Protein AF-A0A8S9QLR3-F1 (afdb_monomer)

pLD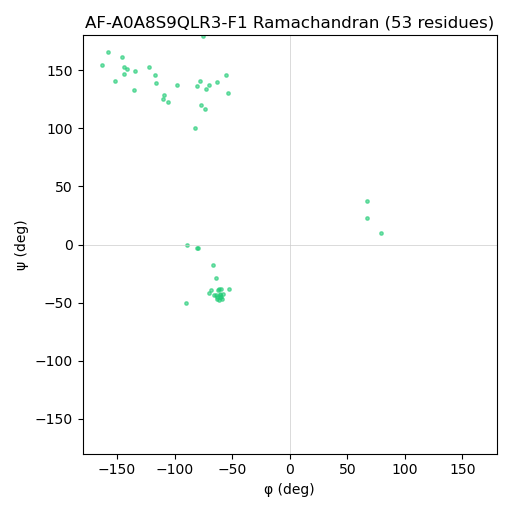DT: mean 86.59, std 10.41, range [47.25, 94.31]

Secondary structure (DSSP, 8-state):
-PPEEEEEEEEE-TT--EEEEEEEEEET---HHHHHHHHHHHHHHHHHHTTPPP-

Solvent-accessible surface area (backbone atoms only — not comparable to full-atom values): 3427 Å² total; per-residue (Å²): 133,85,59,71,40,78,32,59,33,76,43,58,51,97,86,65,48,80,74,48,70,54,70,52,77,40,78,74,54,91,40,72,70,56,42,51,54,50,19,53,52,51,41,52,50,51,40,55,76,70,64,52,76,85,129

Organism: Brassica cretica (NCBI:txid69181)

Nearest PDB structures (foldseek):
  7b5h-assembly1_AO  TM=7.102E-01  e=5.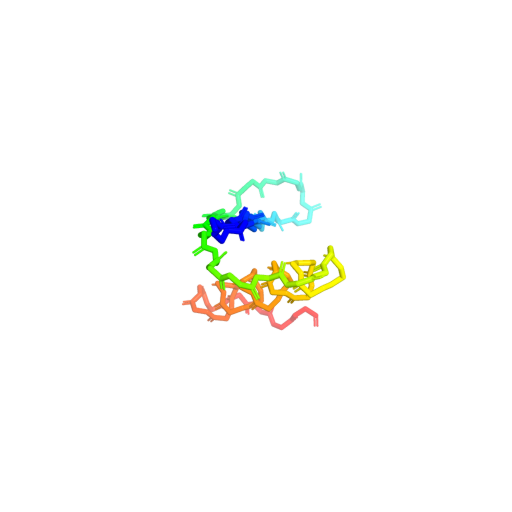815E-01  Nostoc sp. PCC 7120 = FACHB-418
  8c6j-assembly1_S  TM=4.087E-01  e=2.203E+00  Homo sapiens
  8oo0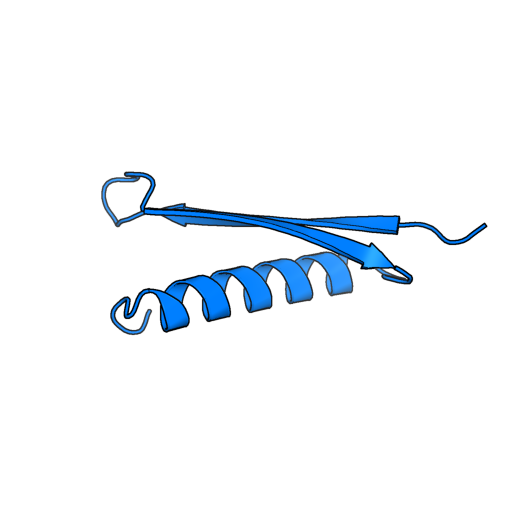-assembly1_SV  TM=3.275E-01  e=1.929E+00  Thermochaetoides thermophila
  3v05-assembly1_A  TM=3.300E-01  e=2.061E+00  Staphylococcus aureus subsp. aureus NCTC 8325

Structure (mmCIF, N/CA/C/O backbone):
data_AF-A0A8S9QLR3-F1
#
_entry.id   AF-A0A8S9QLR3-F1
#
loop_
_atom_site.group_PDB
_atom_site.id
_atom_site.type_symbol
_atom_site.label_atom_id
_atom_site.label_alt_id
_atom_site.label_comp_id
_atom_site.label_asym_id
_atom_site.label_entity_id
_atom_site.label_seq_id
_atom_site.pdbx_PDB_ins_code
_atom_site.Cartn_x
_atom_site.Cartn_y
_atom_site.Cartn_z
_atom_site.occupancy
_atom_site.B_iso_or_equiv
_atom_site.auth_seq_id
_atom_site.auth_comp_id
_atom_site.auth_asym_id
_atom_site.auth_atom_id
_atom_site.pdbx_PDB_model_num
ATOM 1 N N . MET A 1 1 ? -17.888 10.034 20.372 1.00 47.25 1 MET A N 1
ATOM 2 C CA . MET A 1 1 ? -17.216 10.846 19.334 1.00 47.25 1 MET A CA 1
ATOM 3 C C . MET A 1 1 ? -16.065 10.009 18.779 1.00 47.25 1 MET A C 1
ATOM 5 O O . MET A 1 1 ? -15.116 9.774 19.515 1.00 47.25 1 MET A O 1
ATOM 9 N N . GLY A 1 2 ? -16.195 9.430 17.580 1.00 59.69 2 GLY A N 1
ATOM 10 C CA . GLY A 1 2 ? -15.165 8.548 17.005 1.00 59.69 2 GLY A CA 1
ATOM 11 C C . GLY A 1 2 ? -13.939 9.345 16.555 1.00 59.69 2 GLY A C 1
ATOM 12 O O . GLY A 1 2 ? -14.090 10.399 15.942 1.00 59.69 2 GLY A O 1
ATOM 13 N N . GLN A 1 3 ? -12.724 8.890 16.884 1.00 63.19 3 GLN A N 1
ATOM 14 C CA . GLN A 1 3 ? -11.509 9.501 16.337 1.00 63.19 3 GLN A CA 1
ATOM 15 C C . GLN A 1 3 ? -11.308 9.031 14.894 1.00 63.19 3 GLN A C 1
ATOM 17 O O . GLN A 1 3 ? -11.127 7.841 14.639 1.00 63.19 3 GLN A O 1
ATOM 22 N N . PHE A 1 4 ? -11.289 9.979 13.962 1.00 70.06 4 PHE A N 1
ATOM 23 C CA . PHE A 1 4 ? -10.851 9.747 12.590 1.00 70.06 4 PHE A CA 1
ATOM 24 C C . PHE A 1 4 ? -9.323 9.783 12.531 1.00 70.06 4 PHE A C 1
ATOM 26 O O . PHE A 1 4 ? -8.694 10.667 13.124 1.00 70.06 4 PHE A O 1
ATOM 33 N N . LYS A 1 5 ? -8.710 8.848 11.803 1.00 81.31 5 LYS A N 1
ATOM 34 C CA . LYS A 1 5 ? -7.277 8.898 11.484 1.00 81.31 5 LYS A CA 1
ATOM 35 C C . LYS A 1 5 ? -7.102 9.031 9.980 1.00 81.31 5 LYS A C 1
ATOM 37 O O . LYS A 1 5 ? -7.812 8.398 9.198 1.00 81.31 5 LYS A O 1
ATOM 42 N N . ARG A 1 6 ? -6.150 9.873 9.582 1.00 83.88 6 ARG A N 1
ATOM 43 C CA . ARG A 1 6 ? -5.738 10.022 8.188 1.00 83.88 6 ARG A CA 1
ATOM 44 C C . ARG A 1 6 ? -4.491 9.199 7.938 1.00 83.88 6 ARG A C 1
ATOM 46 O O . ARG A 1 6 ? -3.562 9.219 8.739 1.00 83.88 6 ARG A O 1
ATOM 53 N N . VAL A 1 7 ? -4.491 8.524 6.803 1.00 90.12 7 VAL A N 1
ATOM 54 C CA . VAL A 1 7 ? -3.341 7.820 6.249 1.00 90.12 7 VAL A CA 1
ATOM 55 C C . VAL A 1 7 ? -2.995 8.477 4.921 1.00 90.12 7 VAL A C 1
ATOM 57 O O . VAL A 1 7 ? -3.881 8.964 4.213 1.00 90.12 7 VAL A O 1
ATOM 60 N N . ALA A 1 8 ? -1.714 8.525 4.593 1.00 92.19 8 ALA A N 1
ATOM 61 C CA . ALA A 1 8 ? -1.232 9.064 3.333 1.00 92.19 8 ALA A CA 1
ATOM 62 C C . ALA A 1 8 ? -0.036 8.248 2.853 1.00 92.19 8 ALA A C 1
ATOM 64 O O . ALA A 1 8 ? 0.673 7.649 3.662 1.00 92.19 8 ALA A O 1
ATOM 65 N N . TRP A 1 9 ? 0.165 8.220 1.543 1.00 93.81 9 TRP A N 1
ATOM 66 C CA . TRP A 1 9 ? 1.278 7.531 0.906 1.00 93.81 9 TRP A CA 1
ATOM 67 C C . TRP A 1 9 ? 1.796 8.346 -0.272 1.00 93.81 9 TRP A C 1
ATOM 69 O O . TRP A 1 9 ? 1.044 9.077 -0.921 1.00 93.81 9 TRP A O 1
ATOM 79 N N . ILE A 1 10 ? 3.088 8.188 -0.547 1.00 94.19 10 ILE A N 1
ATOM 80 C CA . ILE A 1 10 ? 3.794 8.802 -1.667 1.00 94.19 10 ILE A CA 1
ATOM 81 C C . ILE A 1 10 ? 4.664 7.710 -2.292 1.00 94.19 10 ILE A C 1
ATOM 83 O O . ILE A 1 10 ? 5.332 6.963 -1.580 1.00 94.19 10 ILE A O 1
ATOM 87 N N . LEU A 1 11 ? 4.622 7.605 -3.613 1.00 92.75 11 LEU A N 1
ATOM 88 C CA . LEU A 1 11 ? 5.449 6.731 -4.428 1.00 92.75 11 LEU A CA 1
ATOM 89 C C . LEU A 1 11 ? 6.426 7.602 -5.207 1.00 92.75 11 LEU A C 1
ATOM 91 O O . LEU A 1 11 ? 6.017 8.513 -5.933 1.00 92.75 11 LEU A O 1
ATOM 95 N N . THR A 1 12 ? 7.709 7.303 -5.064 1.00 93.81 12 THR A N 1
ATOM 96 C CA . THR A 1 12 ? 8.790 7.958 -5.797 1.00 93.81 12 THR A CA 1
ATOM 97 C C . THR A 1 12 ? 9.593 6.926 -6.568 1.00 93.81 12 THR A C 1
ATOM 99 O O . THR A 1 12 ? 9.654 5.762 -6.169 1.00 93.81 12 THR A O 1
ATOM 102 N N . ASP A 1 13 ? 10.217 7.340 -7.665 1.00 89.38 13 ASP A N 1
ATOM 103 C CA . ASP A 1 13 ? 11.219 6.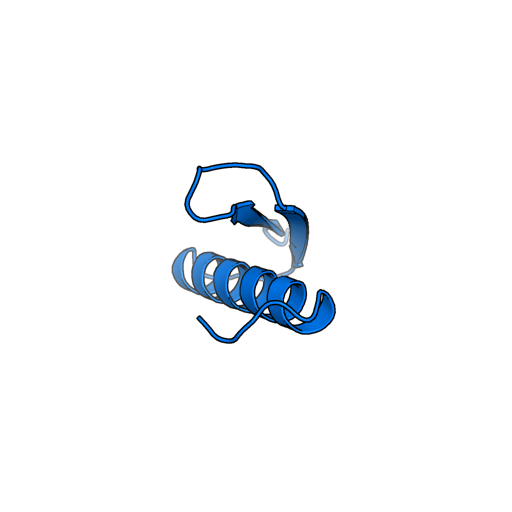512 -8.331 1.00 89.38 13 ASP A CA 1
ATOM 104 C C . ASP A 1 13 ? 12.551 6.517 -7.555 1.00 89.38 13 ASP A C 1
ATOM 106 O O . ASP A 1 13 ? 12.696 7.159 -6.509 1.00 89.38 13 ASP A O 1
ATOM 110 N N . SER A 1 14 ? 13.541 5.789 -8.072 1.00 88.00 14 SER A N 1
ATOM 111 C CA . SER A 1 14 ? 14.886 5.716 -7.491 1.00 88.00 14 SER A CA 1
ATOM 112 C C . SER A 1 14 ? 15.669 7.033 -7.561 1.00 88.00 14 SER A C 1
ATOM 114 O O . SER A 1 14 ? 16.637 7.195 -6.821 1.00 88.00 14 SER A O 1
ATOM 116 N N . ALA A 1 15 ? 15.258 7.976 -8.413 1.00 91.81 15 ALA A N 1
ATOM 117 C CA . ALA A 1 15 ? 15.814 9.324 -8.493 1.00 91.81 15 ALA A CA 1
ATOM 118 C C . ALA A 1 15 ? 15.098 10.313 -7.549 1.00 91.81 15 ALA A C 1
ATOM 120 O O . ALA A 1 15 ? 15.469 11.486 -7.492 1.00 91.81 15 ALA A O 1
ATOM 121 N N . GLY A 1 16 ? 14.088 9.854 -6.801 1.00 87.75 16 GLY A N 1
ATOM 122 C CA . GLY A 1 16 ? 13.271 10.689 -5.923 1.00 87.75 16 GLY A CA 1
ATOM 123 C C . GLY A 1 16 ? 12.192 11.487 -6.661 1.00 87.75 16 GLY A C 1
ATOM 124 O O . GLY A 1 16 ? 11.551 12.344 -6.051 1.00 87.75 16 GLY A O 1
ATOM 125 N N . SER A 1 17 ? 11.962 11.219 -7.949 1.00 91.94 17 SER A N 1
ATOM 126 C CA . SER A 1 17 ? 10.873 11.834 -8.702 1.00 91.94 17 SER A CA 1
ATOM 127 C C . SER A 1 17 ? 9.533 11.295 -8.221 1.00 91.94 17 SER A C 1
ATOM 129 O O . SER A 1 17 ? 9.364 10.097 -7.997 1.00 91.94 17 SER A O 1
ATOM 131 N N . HIS A 1 18 ? 8.558 12.185 -8.072 1.00 92.06 18 HIS A N 1
ATOM 132 C CA . HIS A 1 18 ? 7.222 11.834 -7.618 1.00 92.06 18 HIS A CA 1
ATOM 133 C C . HIS A 1 18 ? 6.436 11.104 -8.718 1.00 92.06 18 HIS A C 1
ATOM 135 O O . HIS A 1 18 ? 6.127 11.688 -9.756 1.00 92.06 18 HIS A O 1
ATOM 141 N N . ILE A 1 19 ? 6.072 9.844 -8.464 1.00 92.69 19 ILE A N 1
ATOM 142 C CA . ILE A 1 19 ? 5.266 9.020 -9.376 1.00 92.69 19 ILE A CA 1
ATOM 143 C C . ILE A 1 19 ? 3.778 9.204 -9.069 1.00 92.69 19 ILE A C 1
ATOM 145 O O . ILE A 1 19 ? 2.967 9.432 -9.967 1.00 92.69 19 ILE A O 1
ATOM 149 N N . ASN A 1 20 ? 3.396 9.067 -7.796 1.00 93.44 20 ASN A N 1
ATOM 150 C CA . ASN A 1 20 ? 2.001 9.116 -7.365 1.00 93.44 20 ASN A CA 1
ATOM 151 C C . ASN A 1 20 ? 1.891 9.342 -5.853 1.00 93.44 20 ASN A C 1
ATOM 153 O O . ASN A 1 20 ? 2.767 8.938 -5.098 1.00 93.44 20 ASN A O 1
ATOM 157 N N . GLN A 1 21 ? 0.778 9.907 -5.396 1.00 93.81 21 GLN A N 1
ATOM 158 C CA . GLN A 1 21 ? 0.462 10.026 -3.976 1.00 93.81 21 GLN A CA 1
ATOM 159 C C . GLN A 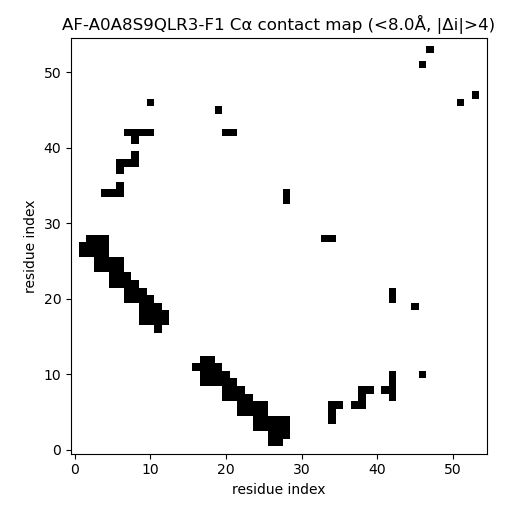1 21 ? -1.037 9.900 -3.744 1.00 93.81 21 GLN A C 1
ATOM 161 O O . GLN A 1 21 ? -1.845 10.121 -4.649 1.00 93.81 21 GLN A O 1
ATOM 166 N N . GLY A 1 22 ? -1.407 9.600 -2.505 1.00 93.88 22 GLY A N 1
ATOM 167 C CA . GLY A 1 22 ? -2.797 9.539 -2.090 1.00 93.88 22 GLY A CA 1
ATOM 168 C C . GLY A 1 22 ? -2.962 9.703 -0.588 1.00 93.88 22 GLY A C 1
ATOM 169 O O . GLY A 1 22 ? -2.008 9.629 0.187 1.00 93.88 22 GLY A O 1
ATOM 170 N N . ALA A 1 23 ? -4.201 9.947 -0.179 1.00 93.12 23 ALA A N 1
ATOM 171 C CA . ALA A 1 23 ? -4.588 9.983 1.218 1.00 93.12 23 ALA A CA 1
ATOM 172 C C . ALA A 1 23 ? -5.989 9.403 1.390 1.00 93.12 23 ALA A C 1
ATOM 174 O O . ALA A 1 23 ? -6.852 9.573 0.529 1.00 93.12 23 ALA A O 1
ATOM 175 N N . ALA A 1 24 ? -6.218 8.758 2.528 1.00 89.50 24 ALA A N 1
ATOM 176 C CA . ALA A 1 24 ? -7.518 8.241 2.920 1.00 89.50 24 ALA A CA 1
ATOM 177 C C . ALA A 1 24 ? -7.810 8.588 4.382 1.00 89.50 24 ALA A C 1
ATOM 179 O O . ALA A 1 24 ? -6.908 8.687 5.219 1.00 89.50 24 ALA A O 1
ATOM 180 N N . THR A 1 25 ? -9.089 8.768 4.693 1.00 88.69 25 THR A N 1
ATOM 181 C CA . THR A 1 25 ? -9.564 8.919 6.069 1.00 88.69 25 THR A CA 1
ATOM 182 C C . THR A 1 25 ? -10.243 7.621 6.462 1.00 88.69 25 THR A C 1
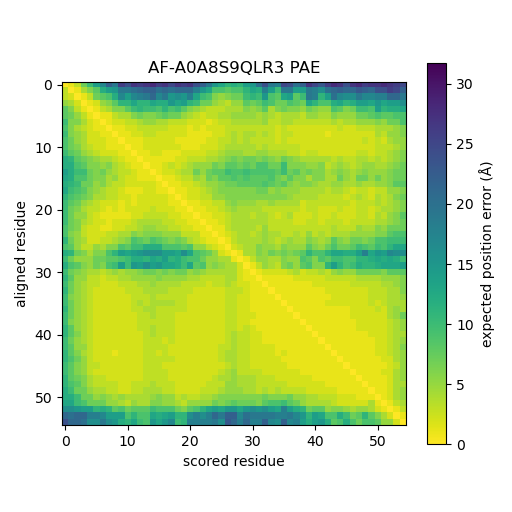ATOM 184 O O . THR A 1 25 ? -11.182 7.195 5.795 1.00 88.69 25 THR A O 1
ATOM 187 N N . HIS A 1 26 ? -9.772 7.003 7.540 1.00 83.31 26 HIS A N 1
ATOM 188 C CA . HIS A 1 26 ? -10.383 5.804 8.095 1.00 83.31 26 HIS A CA 1
ATOM 189 C C . HIS A 1 26 ? -11.067 6.142 9.416 1.00 83.31 26 HIS A C 1
ATOM 191 O O . HIS A 1 26 ? -10.474 6.746 10.319 1.00 83.31 26 HIS A O 1
ATOM 197 N N . GLU A 1 27 ? -12.330 5.744 9.517 1.00 76.25 27 GLU A N 1
ATOM 198 C CA . GLU A 1 27 ? -13.061 5.741 10.775 1.00 76.25 27 GLU A CA 1
ATOM 199 C C . GLU A 1 27 ? -12.619 4.520 11.599 1.00 76.25 27 GLU A C 1
ATOM 201 O O . GLU A 1 27 ? -12.385 3.446 11.046 1.00 76.25 27 GLU A O 1
ATOM 206 N N . PHE A 1 28 ? -12.471 4.688 12.915 1.00 69.44 28 PHE A N 1
ATOM 207 C CA . PHE A 1 28 ? -12.155 3.601 13.860 1.00 69.44 28 PHE A CA 1
ATOM 208 C C . PHE A 1 28 ? -10.765 2.954 13.728 1.00 69.44 28 PHE A C 1
ATOM 210 O O . PHE A 1 28 ? -10.592 1.758 13.970 1.00 69.44 28 PHE A O 1
ATOM 217 N N . VAL A 1 29 ? -9.729 3.738 13.422 1.00 79.44 29 VAL A N 1
ATOM 218 C CA . VAL A 1 29 ? -8.346 3.261 13.578 1.00 79.44 29 VAL A CA 1
ATOM 219 C C . VAL A 1 29 ? -7.912 3.431 15.034 1.00 79.44 29 VAL A C 1
ATOM 221 O O . VAL A 1 29 ? -7.544 4.519 15.476 1.00 79.44 29 VAL A O 1
ATOM 224 N N . ASN A 1 30 ? -7.962 2.326 15.778 1.00 80.00 30 ASN A N 1
ATOM 225 C CA . ASN A 1 30 ? -7.760 2.303 17.231 1.00 80.00 30 ASN A CA 1
ATOM 226 C C . ASN A 1 30 ? -6.285 2.357 17.670 1.00 80.00 30 ASN A C 1
ATOM 228 O O . ASN A 1 30 ? -6.006 2.381 18.865 1.00 80.00 30 ASN A O 1
ATOM 232 N N . SER A 1 31 ? -5.334 2.361 16.732 1.00 86.88 31 SER A N 1
ATOM 233 C CA . SER A 1 31 ? -3.902 2.398 17.039 1.00 86.88 31 SER A CA 1
ATOM 234 C C . SER A 1 31 ? -3.102 3.066 15.916 1.00 86.88 31 SER A C 1
ATOM 236 O O . SER A 1 31 ? -3.387 2.798 14.744 1.00 86.88 31 SER A O 1
ATOM 238 N N . PRO A 1 32 ? -2.077 3.882 16.236 1.00 86.31 32 PRO A N 1
ATOM 239 C CA . PRO A 1 32 ? -1.135 4.407 15.246 1.00 86.31 32 PRO A CA 1
ATOM 240 C C . PRO A 1 32 ? -0.504 3.313 14.375 1.00 86.31 32 PRO A C 1
ATOM 242 O O . PRO A 1 32 ? -0.409 3.483 13.166 1.00 86.31 32 PRO A O 1
ATOM 245 N N . LEU A 1 33 ? -0.194 2.149 14.956 1.00 90.50 33 LEU A N 1
ATOM 246 C CA . LEU A 1 33 ? 0.387 1.021 14.221 1.00 90.50 33 LEU A CA 1
ATOM 247 C C . LEU A 1 33 ? -0.546 0.508 13.113 1.00 90.50 33 LEU A C 1
ATOM 249 O O . LEU A 1 33 ? -0.110 0.163 12.018 1.00 90.50 33 LEU A O 1
ATOM 253 N N . ILE A 1 34 ? -1.855 0.488 13.382 1.00 90.00 34 ILE A N 1
ATOM 254 C CA . ILE A 1 34 ? -2.855 0.101 12.383 1.00 90.00 34 ILE A CA 1
ATOM 255 C C . ILE A 1 34 ? -2.922 1.163 11.278 1.00 90.00 34 ILE A C 1
ATOM 257 O O . ILE A 1 34 ? -3.016 0.810 10.105 1.00 90.00 34 ILE A O 1
ATOM 261 N N . ALA A 1 35 ? -2.830 2.453 11.623 1.00 90.12 35 ALA A N 1
ATOM 262 C CA . ALA A 1 35 ? -2.798 3.532 10.634 1.00 90.12 35 ALA A CA 1
ATOM 263 C C . ALA A 1 35 ? -1.592 3.398 9.687 1.00 90.12 35 ALA A C 1
ATOM 265 O O . ALA A 1 35 ? -1.749 3.533 8.474 1.00 90.12 35 ALA A O 1
ATOM 266 N N . GLU A 1 36 ? -0.414 3.074 10.224 1.00 90.06 36 GLU A N 1
ATOM 267 C CA . GLU A 1 36 ? 0.801 2.840 9.435 1.00 90.06 36 GLU A CA 1
ATOM 268 C C . GLU A 1 36 ? 0.655 1.633 8.502 1.00 90.06 36 GLU A C 1
ATOM 270 O O . GLU A 1 36 ? 0.915 1.743 7.302 1.00 90.06 36 GLU A O 1
ATOM 275 N N . ALA A 1 37 ? 0.155 0.501 9.005 1.00 93.31 37 ALA A N 1
ATOM 276 C CA . ALA A 1 37 ? -0.079 -0.684 8.179 1.00 93.31 37 ALA A CA 1
ATOM 277 C C . ALA A 1 37 ? -1.074 -0.408 7.033 1.00 93.31 37 ALA A C 1
ATOM 279 O O . ALA A 1 37 ? -0.883 -0.874 5.906 1.00 93.31 37 ALA A O 1
ATOM 280 N N . ILE A 1 38 ? -2.118 0.386 7.295 1.00 92.94 38 ILE A N 1
ATOM 281 C CA . ILE A 1 38 ? -3.074 0.817 6.268 1.00 92.94 38 ILE A CA 1
ATOM 282 C C . ILE A 1 38 ? -2.398 1.732 5.239 1.00 92.94 38 ILE A C 1
ATOM 284 O O . ILE A 1 38 ? -2.635 1.558 4.041 1.00 92.94 38 ILE A O 1
ATOM 288 N N . ALA A 1 39 ? -1.562 2.682 5.669 1.00 93.50 39 ALA A N 1
ATOM 289 C CA . ALA A 1 39 ? -0.820 3.556 4.760 1.00 93.50 39 ALA A CA 1
ATOM 290 C C . ALA A 1 39 ? 0.073 2.742 3.808 1.00 93.50 39 ALA A C 1
ATOM 292 O O . ALA A 1 39 ? -0.001 2.930 2.591 1.00 93.50 39 ALA A O 1
ATOM 293 N N . LEU A 1 40 ? 0.826 1.770 4.341 1.00 94.31 40 LEU A N 1
ATOM 294 C CA . LEU A 1 40 ? 1.679 0.872 3.553 1.00 94.31 40 LEU A CA 1
ATOM 295 C C . LEU A 1 40 ? 0.870 0.037 2.558 1.00 94.31 40 LEU A C 1
ATOM 297 O O . LEU A 1 40 ? 1.198 -0.006 1.371 1.00 94.31 40 LEU A O 1
ATOM 301 N N . ARG A 1 41 ? -0.227 -0.582 3.014 1.00 94.06 41 ARG A N 1
ATOM 302 C CA . ARG A 1 41 ? -1.125 -1.352 2.140 1.00 94.06 41 ARG A CA 1
ATOM 303 C C . ARG A 1 41 ? -1.683 -0.487 1.012 1.00 94.06 41 ARG A C 1
ATOM 305 O O . ARG A 1 41 ? -1.768 -0.945 -0.123 1.00 94.06 41 ARG A O 1
ATOM 312 N N . SER A 1 42 ? -2.077 0.744 1.321 1.00 93.94 42 SE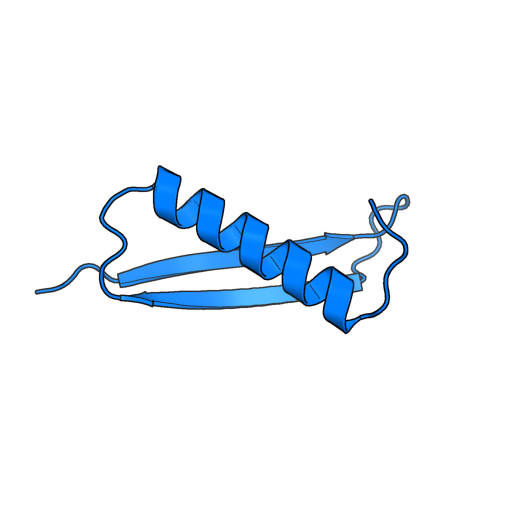R A N 1
ATOM 313 C CA . SER A 1 42 ? -2.687 1.650 0.344 1.00 93.94 42 SER A CA 1
ATOM 314 C C . SER A 1 42 ? -1.673 2.122 -0.696 1.00 93.94 42 SER A C 1
ATOM 316 O O . SER A 1 42 ? -1.974 2.095 -1.889 1.00 93.94 42 SER A O 1
ATOM 318 N N . GLY A 1 43 ? -0.449 2.450 -0.269 1.00 92.81 43 GLY A N 1
ATOM 319 C CA . GLY A 1 43 ? 0.657 2.750 -1.179 1.00 92.81 43 GLY A CA 1
ATOM 320 C C . GLY A 1 43 ? 0.996 1.577 -2.097 1.00 92.81 43 GLY A C 1
ATOM 321 O O . GLY A 1 43 ? 1.101 1.764 -3.308 1.00 92.81 43 GLY A O 1
ATOM 322 N N . LEU A 1 44 ? 1.076 0.359 -1.550 1.00 93.56 44 LEU A N 1
ATOM 323 C CA . LEU A 1 44 ? 1.373 -0.842 -2.333 1.00 93.56 44 LEU A CA 1
ATOM 324 C C . LEU A 1 44 ? 0.277 -1.152 -3.362 1.00 93.56 44 LEU A C 1
ATOM 326 O O . LEU A 1 44 ? 0.582 -1.450 -4.513 1.00 93.56 44 LEU A O 1
ATOM 330 N N . LEU A 1 45 ? -0.998 -1.040 -2.980 1.00 94.00 45 LEU A N 1
ATOM 331 C CA . LEU A 1 45 ? -2.108 -1.194 -3.924 1.00 94.00 45 LEU A CA 1
ATOM 332 C C . LEU A 1 45 ? -2.079 -0.122 -5.019 1.00 94.00 45 LEU A C 1
ATOM 334 O O . LEU A 1 45 ? -2.328 -0.444 -6.178 1.00 94.00 45 LEU A O 1
ATOM 338 N N . SER A 1 46 ? -1.737 1.126 -4.678 1.00 93.00 46 SER A N 1
ATOM 339 C CA . SER A 1 46 ? -1.560 2.192 -5.673 1.00 93.00 46 SER A CA 1
ATOM 340 C C . SER A 1 46 ? -0.450 1.841 -6.668 1.00 93.00 46 SER A C 1
ATOM 342 O O . SER A 1 46 ? -0.653 1.936 -7.875 1.00 93.00 46 SER A O 1
ATOM 344 N N . ALA A 1 47 ? 0.691 1.341 -6.182 1.00 91.81 47 ALA A N 1
ATOM 345 C CA . ALA A 1 47 ? 1.806 0.909 -7.025 1.00 91.81 47 ALA A CA 1
ATOM 346 C C . ALA A 1 47 ? 1.414 -0.235 -7.977 1.00 91.81 47 ALA A C 1
ATOM 348 O O . ALA A 1 47 ? 1.731 -0.187 -9.166 1.00 91.81 47 ALA A O 1
ATOM 349 N N . VAL A 1 48 ? 0.674 -1.231 -7.474 1.00 93.31 48 VAL A N 1
ATOM 350 C CA . VAL A 1 48 ? 0.158 -2.351 -8.280 1.00 93.31 48 VAL A CA 1
ATOM 351 C C . VAL A 1 48 ? -0.816 -1.861 -9.351 1.00 93.31 48 VAL A C 1
ATOM 353 O O . VAL A 1 48 ? -0.699 -2.262 -10.507 1.00 93.31 48 VAL A O 1
ATOM 356 N N . ASN A 1 49 ? -1.744 -0.966 -9.000 1.00 92.75 49 ASN A N 1
ATOM 357 C CA . ASN A 1 49 ? -2.710 -0.403 -9.948 1.00 92.75 49 ASN A CA 1
ATOM 358 C C . ASN A 1 49 ? -2.040 0.427 -11.053 1.00 92.75 49 ASN A C 1
ATOM 360 O O . ASN A 1 49 ? -2.561 0.505 -12.162 1.00 92.75 49 ASN A O 1
ATOM 364 N N . LEU A 1 50 ? -0.885 1.028 -10.761 1.00 91.75 50 LEU A N 1
ATOM 365 C CA . LEU A 1 50 ? -0.063 1.755 -11.730 1.00 91.75 50 LEU A CA 1
ATOM 366 C C . LEU A 1 50 ? 0.804 0.831 -12.601 1.00 91.75 50 LEU A C 1
ATOM 368 O O . LEU A 1 50 ? 1.512 1.318 -13.479 1.00 91.75 50 LEU A O 1
ATOM 372 N N . GLY A 1 51 ? 0.771 -0.485 -12.369 1.00 91.19 51 GLY A N 1
ATOM 373 C CA . GLY A 1 51 ? 1.586 -1.450 -13.103 1.00 91.19 51 GLY A CA 1
ATOM 374 C C . GLY A 1 51 ? 3.084 -1.312 -12.828 1.00 91.19 51 GLY A C 1
ATOM 375 O O . GLY A 1 51 ? 3.890 -1.720 -13.664 1.00 91.19 51 GLY A O 1
ATOM 376 N N . LEU A 1 52 ? 3.470 -0.728 -11.685 1.00 87.69 52 LEU A N 1
ATOM 377 C CA . LEU A 1 52 ? 4.880 -0.597 -11.331 1.00 87.69 52 LEU A CA 1
ATOM 378 C C . LEU A 1 52 ? 5.506 -1.992 -11.166 1.00 87.69 52 LEU A C 1
ATOM 380 O O . LEU A 1 52 ? 4.857 -2.896 -10.623 1.00 87.69 52 LEU A O 1
ATOM 384 N N . PRO A 1 53 ? 6.754 -2.191 -11.636 1.00 78.75 53 PRO A N 1
ATOM 385 C CA . PRO A 1 53 ? 7.458 -3.446 -11.430 1.00 78.75 53 PRO A CA 1
ATOM 386 C C . PRO A 1 53 ? 7.515 -3.767 -9.935 1.00 78.75 53 PRO A C 1
ATOM 388 O O . PRO A 1 53 ? 7.574 -2.869 -9.095 1.00 78.75 53 PRO A O 1
ATOM 391 N N . LYS A 1 54 ? 7.444 -5.063 -9.613 1.00 67.75 54 LYS A N 1
ATOM 392 C CA . LYS A 1 54 ? 7.464 -5.535 -8.226 1.00 67.75 54 LYS A CA 1
ATOM 393 C C . LYS A 1 54 ? 8.697 -4.961 -7.51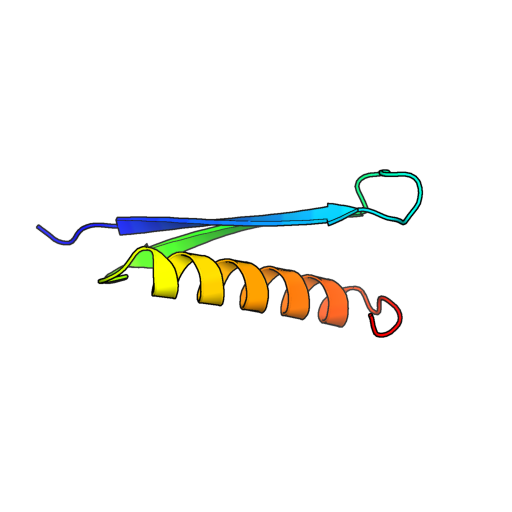5 1.00 67.75 54 LYS A C 1
ATOM 395 O O . LYS A 1 54 ? 9.791 -5.039 -8.070 1.00 67.75 54 LYS A O 1
ATOM 400 N N . LEU A 1 55 ? 8.456 -4.377 -6.337 1.00 61.59 55 LEU A N 1
ATOM 401 C CA . LEU A 1 55 ? 9.473 -3.903 -5.393 1.00 61.59 55 LEU A CA 1
ATOM 402 C C . LEU A 1 55 ? 10.451 -5.021 -5.024 1.00 61.59 55 LEU A C 1
ATOM 404 O O . LEU A 1 55 ? 9.974 -6.167 -4.838 1.00 61.59 55 LEU A O 1
#

Mean predicted aligned error: 5.17 Å

Radius of gyration: 12.79 Å; Cα contacts (8 Å, |Δi|>4): 67; chains: 1; bounding box: 33×17×32 Å

Foldseek 3Di:
DWDKDKAKEWDADPVRHTDDIDMDIDTPPPDPVSSVVVNVVVRVVVCVVVVHPDD

Sequence (55 aa):
MGQFKRVAWILTDSAGSHINQGAATHEF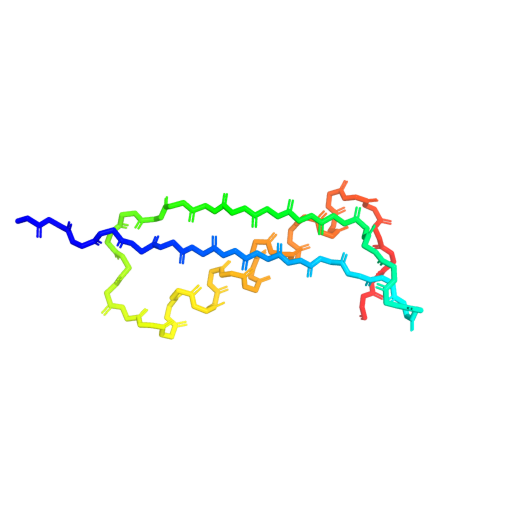VNSPLIAEAIALRSGLLSAVNLGLPKL